Protein AF-A0A7C5TRN6-F1 (afdb_monomer)

Secondary structure (DSSP, 8-state):
--------S-----SS--------HHHHHHHHHHHHHHHHHHHHHHHHHHHHHHHHHHHHHHHHHHHHHHHHHHHHHHHTTS-----S--------S---HHHHHHHHHHHHHHHHHHSS--SSHHHHHHHHHHTHHHHHHHHHT--HHHHHHHHTTS--

Sequence (160 aa):
MRKTVAILALSALLAAGSIQAQTSDPELQEIQQLRQTIEQLQQRLDALEKQVTHNEKKQKRTEKVIMTNQRKTALDSINFSGDFRFEANGISTSVPDFYNGMTVQKGMVDTMFYMGATGTPPQSLDDVHQFIAQNYSQYQYFLSQLTFDKLKQGVGQIPP

Structure (mmCIF, N/CA/C/O backbone):
data_AF-A0A7C5TRN6-F1
#
_entry.id   AF-A0A7C5TRN6-F1
#
loop_
_atom_site.group_PDB
_atom_site.id
_atom_site.type_symbol
_atom_site.label_atom_id
_atom_site.label_alt_id
_atom_site.label_comp_id
_atom_site.label_asym_id
_atom_site.label_entity_id
_atom_site.label_seq_id
_atom_site.pdbx_PDB_ins_code
_atom_site.Cartn_x
_atom_site.Cartn_y
_atom_site.Cartn_z
_atom_site.occupancy
_atom_site.B_iso_or_equiv
_atom_site.auth_seq_id
_atom_site.auth_comp_id
_atom_site.auth_asym_id
_atom_site.auth_atom_id
_atom_site.pdbx_PDB_model_num
ATOM 1 N N . MET A 1 1 ? -26.945 -14.827 71.766 1.00 44.12 1 MET A N 1
ATOM 2 C CA . MET A 1 1 ? -26.869 -13.713 72.744 1.00 44.12 1 MET A CA 1
ATOM 3 C C . MET A 1 1 ? -27.226 -12.413 72.030 1.00 44.12 1 MET A C 1
ATOM 5 O O . MET A 1 1 ? -26.766 -12.263 70.908 1.00 44.12 1 MET A O 1
ATOM 9 N N . ARG A 1 2 ? -27.991 -11.518 72.696 1.00 39.50 2 ARG A N 1
ATOM 10 C CA . ARG A 1 2 ? -28.718 -10.313 72.193 1.00 39.50 2 ARG A CA 1
ATOM 11 C C . ARG A 1 2 ? -30.111 -10.669 71.619 1.00 39.50 2 ARG A C 1
ATOM 13 O O . ARG A 1 2 ? -30.203 -10.956 70.439 1.00 39.50 2 ARG A O 1
ATOM 20 N N . LYS A 1 3 ? -31.188 -10.924 72.388 1.00 41.56 3 LYS A N 1
ATOM 21 C CA . LYS A 1 3 ? -31.883 -10.150 73.455 1.00 41.56 3 LYS A CA 1
ATOM 22 C C . LYS A 1 3 ? -32.351 -8.768 72.951 1.00 41.56 3 LYS A C 1
ATOM 24 O O . LYS A 1 3 ? -31.513 -7.902 72.755 1.00 41.56 3 LYS A O 1
ATOM 29 N N . THR A 1 4 ? -33.607 -8.658 72.486 1.00 48.91 4 THR A N 1
ATOM 30 C CA . THR A 1 4 ? -34.792 -8.106 73.206 1.00 48.91 4 THR A CA 1
ATOM 31 C C . THR A 1 4 ? -34.713 -6.602 73.471 1.00 48.91 4 THR A C 1
ATOM 33 O O . THR A 1 4 ? -33.934 -6.249 74.340 1.00 48.91 4 THR A O 1
ATOM 36 N N . VAL A 1 5 ? -35.549 -5.778 72.816 1.00 46.88 5 VAL A N 1
ATOM 37 C CA . VAL A 1 5 ? -36.317 -4.629 73.372 1.00 46.88 5 VAL A CA 1
ATOM 38 C C . VAL A 1 5 ? -37.270 -4.114 72.275 1.00 46.88 5 VAL A C 1
ATOM 40 O O . VAL A 1 5 ? -36.796 -3.579 71.281 1.00 46.88 5 VAL A O 1
ATOM 43 N N . ALA A 1 6 ? -38.585 -4.276 72.463 1.00 42.62 6 ALA A N 1
ATOM 44 C CA . ALA A 1 6 ? -39.649 -3.333 72.069 1.00 42.62 6 ALA A CA 1
ATOM 45 C C . ALA A 1 6 ? -41.008 -3.942 72.471 1.00 42.62 6 ALA A C 1
ATOM 47 O O . ALA A 1 6 ? -41.675 -4.623 71.698 1.00 42.62 6 ALA A O 1
ATOM 48 N N . ILE A 1 7 ? -41.349 -3.756 73.744 1.00 39.91 7 ILE A N 1
ATOM 49 C CA . ILE A 1 7 ? -42.655 -4.021 74.354 1.00 39.91 7 ILE A CA 1
ATOM 50 C C . ILE A 1 7 ? -43.403 -2.671 74.423 1.00 39.91 7 ILE A C 1
ATOM 52 O O . ILE A 1 7 ? -42.747 -1.657 74.647 1.00 39.91 7 ILE A O 1
ATOM 56 N N . LEU A 1 8 ? -44.746 -2.716 74.336 1.00 32.84 8 LEU A N 1
ATOM 57 C CA . LEU A 1 8 ? -45.759 -1.649 74.535 1.00 32.84 8 LEU A CA 1
ATOM 58 C C . LEU A 1 8 ? -45.988 -0.724 73.321 1.00 32.84 8 LEU A C 1
ATOM 60 O O . LEU A 1 8 ? -45.063 -0.089 72.847 1.00 32.84 8 LEU A O 1
ATOM 64 N N . ALA A 1 9 ? -47.193 -0.552 72.775 1.00 36.03 9 ALA A N 1
ATOM 65 C CA . ALA A 1 9 ? -48.522 -0.694 73.358 1.00 36.03 9 ALA A CA 1
ATOM 66 C C . ALA A 1 9 ? -49.578 -0.897 72.257 1.00 36.03 9 ALA A C 1
ATOM 68 O O . ALA A 1 9 ? -49.652 -0.059 71.369 1.00 36.03 9 ALA A O 1
ATOM 69 N N . LEU A 1 10 ? -50.387 -1.965 72.341 1.00 36.84 10 LEU A N 1
ATOM 70 C CA . LEU A 1 10 ? -51.844 -1.946 72.078 1.00 36.84 10 LEU A CA 1
ATOM 71 C C . LEU A 1 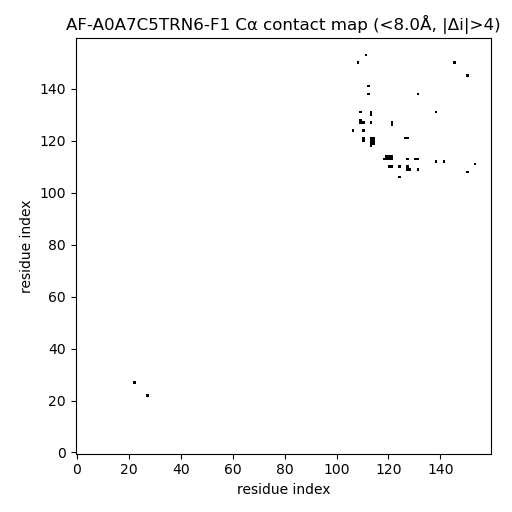10 ? -52.514 -3.316 72.332 1.00 36.84 10 LEU A C 1
ATOM 73 O O . LEU A 1 10 ? -53.416 -3.737 71.619 1.00 36.84 10 LEU A O 1
ATOM 77 N N . SER A 1 11 ? -52.087 -4.057 73.353 1.00 35.28 11 SER A N 1
ATOM 78 C CA . SER A 1 11 ? -52.725 -5.316 73.764 1.00 35.28 11 SER A CA 1
ATOM 79 C C . SER A 1 11 ? -53.788 -5.070 74.840 1.00 35.28 11 SER A C 1
ATOM 81 O O . SER A 1 11 ? -53.711 -5.598 75.945 1.00 35.28 11 SER A O 1
ATOM 83 N N . ALA A 1 12 ? -54.778 -4.238 74.516 1.00 38.88 12 ALA A N 1
ATOM 84 C CA . ALA A 1 12 ? -55.964 -4.020 75.339 1.00 38.88 12 ALA A CA 1
ATOM 85 C C . ALA A 1 12 ? -57.190 -3.784 74.446 1.00 38.88 12 ALA A C 1
ATOM 87 O O . ALA A 1 12 ? -57.591 -2.645 74.256 1.00 38.88 12 ALA A O 1
ATOM 88 N N . LEU A 1 13 ? -57.718 -4.863 73.855 1.00 34.66 13 LEU A N 1
ATOM 89 C CA . LEU A 1 13 ? -59.144 -5.137 73.586 1.00 34.66 13 LEU A CA 1
ATOM 90 C C . LEU A 1 13 ? -59.227 -6.349 72.638 1.00 34.66 13 LEU A C 1
ATOM 92 O O . LEU A 1 13 ? -59.466 -6.219 71.445 1.00 34.66 13 LEU A O 1
ATOM 96 N N . LEU A 1 14 ? -58.997 -7.556 73.154 1.00 38.25 14 LEU A N 1
ATOM 97 C CA . LEU A 1 14 ? -59.318 -8.786 72.417 1.00 38.25 14 LEU A CA 1
ATOM 98 C C . LEU A 1 14 ? -60.144 -9.720 73.307 1.00 38.25 14 LEU A C 1
ATOM 100 O O . LEU A 1 14 ? -59.784 -10.861 73.573 1.00 38.25 14 LEU A O 1
ATOM 104 N N . ALA A 1 15 ? -61.239 -9.178 73.836 1.00 41.00 15 ALA A N 1
ATOM 105 C CA . ALA A 1 15 ? -62.274 -9.927 74.536 1.00 41.00 15 ALA A CA 1
ATOM 106 C C . ALA A 1 15 ? -63.608 -9.173 74.436 1.00 41.00 15 ALA A C 1
ATOM 108 O O . ALA A 1 15 ? -64.060 -8.594 75.414 1.00 41.00 15 ALA A O 1
ATOM 109 N N . ALA A 1 16 ? -64.190 -9.119 73.236 1.00 36.03 16 ALA A N 1
ATOM 110 C CA . ALA A 1 16 ? -65.634 -9.031 72.992 1.00 36.03 16 ALA A CA 1
ATOM 111 C C . ALA A 1 16 ? -65.879 -8.773 71.503 1.00 36.03 16 ALA A C 1
ATOM 113 O O . ALA A 1 16 ? -65.312 -7.849 70.931 1.00 36.03 16 ALA A O 1
ATOM 114 N N . GLY A 1 17 ? -66.783 -9.547 70.911 1.00 30.58 17 GLY A N 1
ATOM 115 C CA . GLY A 1 17 ? -67.422 -9.172 69.656 1.00 30.58 17 GLY A CA 1
ATOM 116 C C . GLY A 1 17 ? -66.745 -9.749 68.424 1.00 30.58 17 GLY A C 1
ATOM 117 O O . GLY A 1 17 ? -65.866 -9.147 67.825 1.00 30.58 17 GLY A O 1
ATOM 118 N N . SER A 1 18 ? -67.234 -10.916 68.024 1.00 44.47 18 SER A N 1
ATOM 119 C CA . SER A 1 18 ? -67.485 -11.259 66.626 1.00 44.47 18 SER A CA 1
ATOM 120 C C . SER A 1 18 ? -67.597 -10.029 65.714 1.00 44.47 18 SER A C 1
ATOM 122 O O . SER A 1 18 ? -68.635 -9.368 65.704 1.00 44.47 18 SER A O 1
ATOM 124 N N . ILE A 1 19 ? -66.560 -9.753 64.924 1.00 39.50 19 ILE A N 1
ATOM 125 C CA . ILE A 1 19 ? -66.691 -8.927 63.727 1.00 39.50 19 ILE A CA 1
ATOM 126 C C . ILE A 1 19 ? -66.642 -9.894 62.557 1.00 39.50 19 ILE A C 1
ATOM 128 O O . ILE A 1 19 ? -65.625 -10.521 62.263 1.00 39.50 19 ILE A O 1
ATOM 132 N N . GLN A 1 20 ? -67.820 -10.077 61.975 1.00 39.16 20 GLN A N 1
ATOM 133 C CA . GLN A 1 20 ? -68.038 -10.757 60.715 1.00 39.16 20 GLN A CA 1
ATOM 134 C C . GLN A 1 20 ? -67.001 -10.287 59.692 1.00 39.16 20 GLN A C 1
ATOM 136 O O . GLN A 1 20 ? -66.844 -9.090 59.461 1.00 39.16 20 GLN A O 1
ATOM 141 N N . ALA A 1 21 ? -66.321 -11.249 59.071 1.00 41.44 21 ALA A N 1
ATOM 142 C CA . ALA A 1 21 ? -65.563 -11.054 57.850 1.00 41.44 21 ALA A CA 1
ATOM 143 C C . ALA A 1 21 ? -66.526 -10.599 56.740 1.00 41.44 21 ALA A C 1
ATOM 145 O O . ALA A 1 21 ? -67.076 -11.408 55.998 1.00 41.44 21 ALA A O 1
ATOM 146 N N . GLN A 1 22 ? -66.779 -9.296 56.664 1.00 40.28 22 GLN A N 1
ATOM 147 C CA . GLN A 1 22 ? -67.272 -8.650 55.458 1.00 40.28 22 GLN A CA 1
ATOM 148 C C . GLN A 1 22 ? -66.063 -8.471 54.548 1.00 40.28 22 GLN A C 1
ATOM 150 O O . GLN A 1 22 ? -65.347 -7.480 54.626 1.00 40.28 22 GLN A O 1
ATOM 155 N N . THR A 1 23 ? -65.801 -9.483 53.725 1.00 45.59 23 THR A N 1
ATOM 156 C CA . THR A 1 23 ? -64.862 -9.373 52.611 1.00 45.59 23 THR A CA 1
AT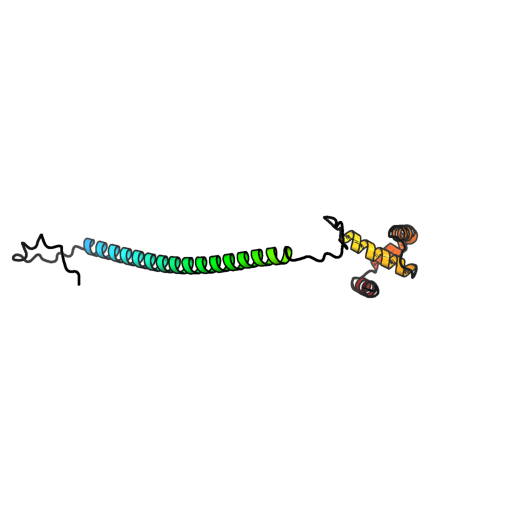OM 157 C C . THR A 1 23 ? -65.477 -8.437 51.583 1.00 45.59 23 THR A C 1
ATOM 159 O O . THR A 1 23 ? -66.338 -8.830 50.796 1.00 45.59 23 THR A O 1
ATOM 162 N N . SER A 1 24 ? -65.075 -7.177 51.630 1.00 47.69 24 SER A N 1
ATOM 163 C CA . SER A 1 24 ? -65.248 -6.242 50.537 1.00 47.69 24 SER A CA 1
ATOM 164 C C . SER A 1 24 ? -64.224 -6.614 49.448 1.00 47.69 24 SER A C 1
ATOM 166 O O . SER A 1 24 ? -63.017 -6.661 49.685 1.00 47.69 24 SER A O 1
ATOM 168 N N . ASP A 1 25 ? -64.706 -6.867 48.229 1.00 59.41 25 ASP A N 1
ATOM 169 C CA . ASP A 1 25 ? -63.898 -7.127 47.024 1.00 59.41 25 ASP A CA 1
ATOM 170 C C . ASP A 1 25 ? -62.735 -6.135 46.718 1.00 59.41 25 ASP A C 1
ATOM 172 O O . ASP A 1 25 ? -61.780 -6.565 46.062 1.00 59.41 25 ASP A O 1
ATOM 176 N N . PRO A 1 26 ? -62.717 -4.851 47.161 1.00 64.00 26 PRO A N 1
ATOM 177 C CA . PRO A 1 26 ? -61.610 -3.940 46.869 1.00 64.00 26 PRO A CA 1
ATOM 178 C C . PRO A 1 26 ? -60.327 -4.220 47.672 1.00 64.00 26 PRO A C 1
ATOM 180 O O . PRO A 1 26 ? -59.238 -4.072 47.122 1.00 64.00 26 PRO A O 1
ATOM 183 N N . GLU A 1 27 ? -60.408 -4.665 48.934 1.00 68.12 27 GLU A N 1
ATOM 184 C CA . GLU A 1 27 ? -59.200 -4.924 49.747 1.00 68.12 27 GLU A CA 1
ATOM 185 C C . GLU A 1 27 ? -58.416 -6.135 49.222 1.00 68.12 27 GLU A C 1
ATOM 187 O O . GLU A 1 27 ? -57.185 -6.181 49.258 1.00 68.12 27 GLU A O 1
ATOM 192 N N . LEU A 1 28 ? -59.127 -7.114 48.657 1.00 74.69 28 LEU A N 1
ATOM 193 C CA . LEU A 1 28 ? -58.518 -8.295 48.053 1.00 74.69 28 LEU A CA 1
ATOM 194 C C . LEU A 1 28 ? -57.739 -7.943 46.774 1.00 74.69 28 LEU A C 1
ATOM 196 O O . LEU A 1 28 ? -56.683 -8.527 46.520 1.00 74.69 28 LEU A O 1
ATOM 200 N N . GLN A 1 29 ? -58.223 -6.969 45.994 1.00 78.50 29 GLN A N 1
ATOM 201 C CA . GLN A 1 29 ? -57.519 -6.448 44.817 1.00 78.50 29 GLN A CA 1
ATOM 202 C C . GLN A 1 29 ? -56.256 -5.674 45.207 1.00 78.50 29 GLN A C 1
ATOM 204 O O . GLN A 1 29 ? -55.208 -5.862 44.588 1.00 78.50 29 GLN A O 1
ATOM 209 N N . GLU A 1 30 ? -56.320 -4.861 46.262 1.00 78.19 30 GLU A N 1
ATOM 210 C CA . GLU A 1 30 ? -55.162 -4.120 46.770 1.00 78.19 30 GLU A CA 1
ATOM 211 C C . GLU A 1 30 ? -54.066 -5.071 47.282 1.00 78.19 30 GLU A C 1
ATOM 213 O O . GLU A 1 30 ? -52.891 -4.937 46.928 1.00 78.19 30 GLU A O 1
ATOM 218 N N . ILE A 1 31 ? -54.447 -6.127 48.009 1.00 85.56 31 ILE A N 1
ATOM 219 C CA . ILE A 1 31 ? -53.518 -7.178 48.454 1.00 85.56 31 ILE A CA 1
ATOM 220 C C . ILE A 1 31 ? -52.863 -7.897 47.261 1.00 85.56 31 ILE A C 1
ATOM 222 O O . ILE A 1 31 ? -51.679 -8.244 47.324 1.00 85.56 31 ILE A O 1
ATOM 226 N N . GLN A 1 32 ? -53.588 -8.121 46.161 1.00 84.00 32 GLN A N 1
ATOM 227 C CA . GLN A 1 32 ? -53.023 -8.732 44.951 1.00 84.00 32 GLN A CA 1
ATOM 228 C C . GLN A 1 32 ? -52.021 -7.808 44.243 1.00 84.00 32 GLN A C 1
ATOM 230 O O . GLN A 1 32 ? -50.943 -8.268 43.859 1.00 84.00 32 GLN A O 1
ATOM 235 N N . GLN A 1 33 ? -52.321 -6.512 44.125 1.00 87.81 33 GLN A N 1
ATOM 236 C CA . GLN A 1 33 ? -51.404 -5.522 43.543 1.00 87.81 33 GLN A CA 1
ATOM 237 C C . GLN A 1 33 ? -50.121 -5.368 44.370 1.00 87.81 33 GLN A C 1
ATOM 239 O O . GLN A 1 33 ? -49.015 -5.313 43.820 1.00 87.81 33 GLN A O 1
ATOM 244 N N . LEU A 1 34 ? -50.241 -5.371 45.701 1.00 90.12 34 LEU A N 1
ATOM 245 C CA . LEU A 1 34 ? -49.091 -5.334 46.604 1.00 90.12 34 LEU A CA 1
ATOM 246 C C . LEU A 1 34 ? -48.210 -6.578 46.448 1.00 90.12 34 LEU A C 1
ATOM 248 O O . LEU A 1 34 ? -46.989 -6.454 46.371 1.00 90.12 34 LEU A O 1
ATOM 252 N N . ARG A 1 35 ? -48.807 -7.771 46.324 1.00 88.44 35 ARG A N 1
ATOM 253 C CA . ARG A 1 35 ? -48.059 -9.015 46.064 1.00 88.44 35 ARG A CA 1
ATOM 254 C C . ARG A 1 35 ? -47.282 -8.957 44.750 1.00 88.44 35 ARG A C 1
ATOM 256 O O . ARG A 1 35 ? -46.096 -9.274 44.750 1.00 88.44 35 ARG A O 1
ATOM 263 N N . GLN A 1 36 ? -47.910 -8.493 43.669 1.00 91.62 36 GLN A N 1
ATOM 264 C CA . GLN A 1 36 ? -47.234 -8.316 42.379 1.00 91.62 36 GLN A CA 1
ATOM 265 C C . GLN A 1 36 ? -46.075 -7.316 42.473 1.00 91.62 36 GLN A C 1
ATOM 267 O O . GLN A 1 36 ? -45.003 -7.549 41.918 1.00 91.62 36 GLN A O 1
ATOM 272 N N . THR A 1 37 ? -46.260 -6.222 43.214 1.00 91.62 37 THR A N 1
ATOM 273 C CA . THR A 1 37 ? -45.211 -5.213 43.414 1.00 91.62 37 THR A CA 1
ATOM 274 C C . THR A 1 37 ? -44.035 -5.777 44.213 1.00 91.62 37 THR A C 1
ATOM 276 O 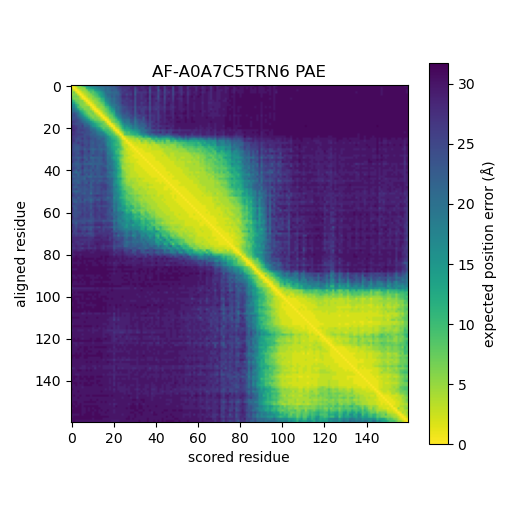O . THR A 1 37 ? -42.881 -5.550 43.854 1.00 91.62 37 THR A O 1
ATOM 279 N N . ILE A 1 38 ? -44.305 -6.552 45.269 1.00 94.19 38 ILE A N 1
ATOM 280 C CA . ILE A 1 38 ? -43.269 -7.230 46.062 1.00 94.19 38 ILE A CA 1
ATOM 281 C C . ILE A 1 38 ? -42.478 -8.208 45.190 1.00 94.19 38 ILE A C 1
ATOM 283 O O . ILE A 1 38 ? -41.251 -8.214 45.248 1.00 94.19 38 ILE A O 1
ATOM 287 N N . GLU A 1 39 ? -43.155 -8.984 44.347 1.00 94.50 39 GLU A N 1
ATOM 288 C CA . GLU A 1 39 ? -42.506 -9.933 43.441 1.00 94.50 39 GLU A CA 1
ATOM 289 C C . GLU A 1 39 ? -41.628 -9.217 42.399 1.00 94.50 39 GLU A C 1
ATOM 291 O O . GLU A 1 39 ? -40.480 -9.602 42.172 1.00 94.50 3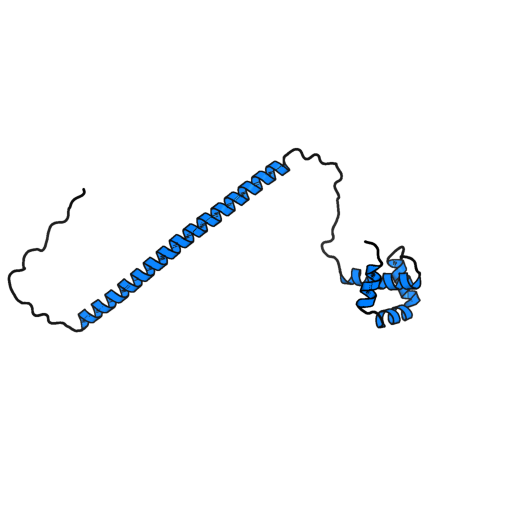9 GLU A O 1
ATOM 296 N N . GLN A 1 40 ? -42.100 -8.099 41.836 1.00 92.94 40 GLN A N 1
ATOM 297 C CA . GLN A 1 40 ? -41.291 -7.257 40.948 1.00 92.94 40 GLN A CA 1
ATOM 298 C C . GLN A 1 40 ? -40.065 -6.662 41.653 1.00 92.94 40 GLN A C 1
ATOM 300 O O . GLN A 1 40 ? -38.986 -6.584 41.061 1.00 92.94 40 GLN A O 1
ATOM 305 N N . LEU A 1 41 ? -40.203 -6.233 42.910 1.00 92.88 41 LEU A N 1
ATOM 306 C CA . LEU A 1 41 ? -39.084 -5.713 43.698 1.00 92.88 41 LEU A CA 1
ATOM 307 C C . LEU A 1 41 ? -38.062 -6.809 44.016 1.00 92.88 41 LEU A C 1
ATOM 309 O O . LEU A 1 41 ? -36.865 -6.562 43.883 1.00 92.88 41 LEU A O 1
ATOM 313 N N . GLN A 1 42 ? -38.512 -8.020 44.352 1.00 90.81 42 GLN A N 1
ATOM 314 C CA . GLN A 1 42 ? -37.637 -9.180 44.552 1.00 90.81 42 GLN A CA 1
ATOM 315 C C . GLN A 1 42 ? -36.853 -9.513 43.277 1.00 90.81 42 GLN A C 1
ATOM 317 O O . GLN A 1 42 ? -35.630 -9.616 43.319 1.00 90.81 42 GLN A O 1
ATOM 322 N N . GLN A 1 43 ? -37.520 -9.557 42.119 1.00 93.50 43 GLN A N 1
ATOM 323 C CA . GLN A 1 43 ? -36.849 -9.786 40.834 1.00 93.50 43 GLN A CA 1
ATOM 324 C C . GLN A 1 43 ? -35.812 -8.702 40.506 1.00 93.50 43 GLN A C 1
ATOM 326 O O . GLN A 1 43 ? -34.736 -9.003 39.983 1.00 93.50 43 GLN A O 1
ATOM 331 N N . ARG A 1 44 ? -36.107 -7.431 40.815 1.00 94.00 44 ARG A N 1
ATOM 332 C CA . ARG A 1 44 ? -35.152 -6.327 40.628 1.00 94.00 44 ARG A CA 1
ATOM 333 C C . ARG A 1 44 ? -33.951 -6.446 41.561 1.00 94.00 44 ARG A C 1
ATOM 335 O O . ARG A 1 44 ? -32.840 -6.186 41.109 1.00 94.00 44 ARG A O 1
ATOM 342 N N . LEU A 1 45 ? -34.150 -6.852 42.816 1.00 92.62 45 LEU A N 1
ATOM 343 C CA . LEU A 1 45 ? -33.054 -7.082 43.760 1.00 92.62 45 LEU A CA 1
ATOM 344 C C . LEU A 1 45 ? -32.134 -8.211 43.286 1.00 92.62 45 LEU A C 1
ATOM 346 O O . LEU A 1 45 ? -30.927 -7.995 43.198 1.00 92.62 45 LEU A O 1
ATOM 350 N N . ASP A 1 46 ? -32.692 -9.345 42.858 1.00 94.88 46 ASP A N 1
ATOM 351 C CA . ASP A 1 46 ? -31.911 -10.465 42.315 1.00 94.88 46 ASP A CA 1
ATOM 352 C C . ASP A 1 46 ? -31.127 -10.067 41.053 1.00 94.88 46 ASP A C 1
ATOM 354 O O . ASP A 1 46 ? -29.982 -10.481 40.838 1.00 94.88 46 ASP A O 1
ATOM 358 N N . ALA A 1 47 ? -31.735 -9.251 40.186 1.00 94.19 47 ALA A N 1
ATOM 359 C CA . ALA A 1 47 ? -31.070 -8.726 39.000 1.00 94.19 47 ALA A CA 1
ATOM 360 C C . ALA A 1 47 ? -29.926 -7.768 39.366 1.00 94.19 47 ALA A C 1
ATOM 362 O O . ALA A 1 47 ? -28.850 -7.856 38.768 1.00 94.19 47 ALA A O 1
ATOM 363 N N . LEU A 1 48 ? -30.128 -6.887 40.353 1.00 93.38 48 LEU A N 1
ATOM 364 C CA . LEU A 1 48 ? -29.080 -5.999 40.857 1.00 93.38 48 LEU A CA 1
ATOM 365 C C . LEU A 1 48 ? -27.928 -6.792 41.478 1.00 93.38 48 LEU A C 1
ATOM 367 O O . LEU A 1 48 ? -26.774 -6.512 41.168 1.00 93.38 48 LEU A O 1
ATOM 371 N N . GLU A 1 49 ? -28.209 -7.809 42.290 1.00 93.06 49 GLU A N 1
ATOM 372 C CA . GLU A 1 49 ? -27.173 -8.628 42.927 1.00 93.06 49 GLU A CA 1
ATOM 373 C C . GLU A 1 49 ? -26.316 -9.367 41.881 1.00 93.06 49 GLU A C 1
ATOM 375 O O . GLU A 1 49 ? -25.079 -9.367 41.936 1.00 93.06 49 GLU A O 1
ATOM 380 N N . LYS A 1 50 ? -26.948 -9.900 40.826 1.00 93.88 50 LYS A N 1
ATOM 381 C CA . LYS A 1 50 ? -26.234 -10.476 39.672 1.00 93.88 50 LYS A CA 1
ATOM 382 C C . LYS A 1 50 ? -25.383 -9.442 38.931 1.00 93.88 50 LYS A C 1
ATOM 384 O O . LYS A 1 50 ? -24.272 -9.757 38.504 1.00 93.88 50 LYS A O 1
ATOM 389 N N . GLN A 1 51 ? -25.867 -8.211 38.773 1.00 91.19 51 GLN A N 1
ATOM 390 C CA . GLN A 1 51 ? -25.089 -7.146 38.133 1.00 91.19 51 GLN A CA 1
ATOM 391 C C . GLN A 1 51 ? -23.893 -6.712 38.982 1.00 91.19 51 GLN A C 1
ATOM 393 O O . GLN A 1 51 ? -22.799 -6.552 38.440 1.00 91.19 51 GLN A O 1
ATOM 398 N N . VAL A 1 52 ? -24.068 -6.570 40.297 1.00 93.94 52 VAL A N 1
ATOM 399 C CA . VAL A 1 52 ? -22.990 -6.216 41.230 1.00 93.94 52 VAL A CA 1
ATOM 400 C C . VAL A 1 52 ? -21.891 -7.274 41.184 1.00 93.94 52 VAL A C 1
ATOM 402 O O . VAL A 1 52 ? -20.740 -6.949 40.898 1.00 93.94 52 VAL A O 1
ATOM 405 N N . THR A 1 53 ? -22.245 -8.552 41.327 1.00 92.69 53 THR A N 1
ATOM 406 C CA . THR A 1 53 ? -21.265 -9.652 41.285 1.00 92.69 53 THR A CA 1
ATOM 407 C C . THR A 1 53 ? -20.539 -9.757 39.939 1.00 92.69 53 THR A C 1
ATOM 409 O O . THR A 1 53 ? -19.343 -10.064 39.886 1.00 92.69 53 THR A O 1
ATOM 412 N N . HIS A 1 54 ? -21.223 -9.489 38.823 1.00 93.00 54 HIS A N 1
ATOM 413 C CA . HIS A 1 54 ? -20.597 -9.439 37.499 1.00 93.00 54 HIS A CA 1
ATOM 414 C C . HIS A 1 54 ? -19.628 -8.263 37.355 1.00 93.00 54 HIS A C 1
ATOM 416 O O . HIS A 1 54 ? -18.525 -8.425 36.823 1.00 93.00 54 HIS A O 1
ATOM 422 N N . ASN A 1 55 ? -20.012 -7.090 37.854 1.00 92.69 55 ASN A N 1
ATOM 423 C CA . ASN A 1 55 ? -19.185 -5.891 37.805 1.00 92.69 55 ASN A CA 1
ATOM 424 C C . ASN A 1 55 ? -17.936 -6.026 38.681 1.00 92.69 55 ASN A C 1
ATOM 426 O O . ASN A 1 55 ? -16.848 -5.697 38.215 1.00 92.69 55 ASN A O 1
ATOM 430 N N . GLU A 1 56 ? -18.044 -6.611 39.873 1.00 94.62 56 GLU A N 1
ATOM 431 C CA . GLU A 1 56 ? -16.885 -6.925 40.718 1.00 94.62 56 GLU A CA 1
ATOM 432 C C . GLU A 1 56 ? -15.897 -7.867 40.014 1.00 94.62 56 GLU A C 1
ATOM 434 O O . GLU A 1 56 ? -14.683 -7.648 40.030 1.00 94.62 56 GLU A O 1
ATOM 439 N N . LYS A 1 57 ? -16.397 -8.911 39.336 1.00 94.06 57 LYS A N 1
ATOM 440 C CA . LYS A 1 57 ? -15.547 -9.824 38.551 1.00 94.06 57 LYS A CA 1
ATOM 441 C C . LYS A 1 57 ? -14.848 -9.100 37.403 1.00 94.06 57 LYS A C 1
ATOM 443 O O . LYS A 1 57 ? -13.672 -9.367 37.146 1.00 94.06 57 LYS A O 1
ATOM 448 N N . LYS A 1 58 ? -15.548 -8.197 36.710 1.00 93.75 58 LYS A N 1
ATOM 449 C CA . LYS A 1 58 ? -14.961 -7.365 35.650 1.00 93.75 58 LYS A CA 1
ATOM 450 C C . LYS A 1 58 ? -13.880 -6.445 36.202 1.00 93.75 58 LYS A C 1
ATOM 452 O O . LYS A 1 58 ? -12.785 -6.450 35.655 1.00 93.75 58 LYS A O 1
ATOM 457 N N . GLN A 1 59 ? -14.148 -5.736 37.297 1.00 93.81 59 GLN A N 1
ATOM 458 C CA . GLN A 1 59 ? -13.174 -4.855 37.945 1.00 93.81 59 GLN A CA 1
ATOM 459 C C . GLN A 1 59 ? -11.895 -5.614 38.318 1.00 93.81 59 GLN A C 1
ATOM 461 O O . GLN A 1 59 ? -10.816 -5.212 37.893 1.00 93.81 59 GLN A O 1
ATOM 466 N N . LYS A 1 60 ? -12.013 -6.779 38.972 1.00 94.06 60 LYS A N 1
ATOM 467 C CA . LYS A 1 60 ? -10.857 -7.629 39.318 1.00 94.06 60 LYS A CA 1
ATOM 468 C C . LYS A 1 60 ? -10.052 -8.077 38.096 1.00 94.06 60 LYS A C 1
ATOM 470 O O . LYS A 1 60 ? -8.824 -8.142 38.141 1.00 94.06 60 LYS A O 1
ATOM 475 N N . ARG A 1 61 ? -10.726 -8.416 36.989 1.00 91.50 61 ARG A N 1
ATOM 476 C CA . ARG A 1 61 ? -10.052 -8.785 35.731 1.00 91.50 61 ARG A CA 1
ATOM 477 C C . ARG A 1 61 ? -9.305 -7.597 35.134 1.00 91.50 61 ARG A C 1
ATOM 479 O O . ARG A 1 61 ? -8.143 -7.753 34.771 1.00 91.50 61 ARG A O 1
ATOM 486 N N . THR A 1 62 ? -9.951 -6.438 35.056 1.00 91.69 62 THR A N 1
ATOM 487 C CA . THR A 1 62 ? -9.349 -5.207 34.533 1.00 91.69 62 THR A CA 1
ATOM 488 C C . THR A 1 62 ? -8.134 -4.802 35.361 1.00 91.69 62 THR A C 1
ATOM 490 O O . THR A 1 62 ? -7.071 -4.563 34.797 1.00 91.69 62 THR A O 1
ATOM 493 N N . GLU A 1 63 ? -8.247 -4.811 36.688 1.00 92.81 63 GLU A N 1
ATOM 494 C CA . GLU A 1 63 ? -7.147 -4.497 37.601 1.00 92.81 63 GLU A CA 1
ATOM 495 C C . GLU A 1 63 ? -5.953 -5.440 37.396 1.00 92.81 63 GLU A C 1
ATOM 497 O O . GLU A 1 63 ? -4.820 -4.987 37.233 1.00 92.81 63 GLU A O 1
ATOM 502 N N . LYS A 1 64 ? -6.198 -6.753 37.283 1.00 93.50 64 LYS A N 1
ATOM 503 C CA . LYS A 1 64 ? -5.141 -7.733 36.991 1.00 93.50 64 LYS A CA 1
ATOM 504 C C . LYS A 1 64 ? -4.437 -7.455 35.657 1.00 93.50 64 LYS A C 1
ATOM 506 O O . LYS A 1 64 ? -3.214 -7.590 35.575 1.00 93.50 64 LYS A O 1
ATOM 511 N N . VAL A 1 65 ? -5.185 -7.082 34.616 1.00 90.88 65 VAL A N 1
ATOM 512 C CA . VAL A 1 65 ? -4.621 -6.740 33.299 1.00 90.88 65 VAL A CA 1
ATOM 513 C C . VAL A 1 65 ? -3.780 -5.464 33.384 1.00 90.88 65 VAL A C 1
ATOM 515 O O . VAL A 1 65 ? -2.649 -5.462 32.902 1.00 90.88 65 VAL A O 1
ATOM 518 N N . ILE A 1 66 ? -4.278 -4.418 34.051 1.00 90.56 66 ILE A N 1
ATOM 519 C CA . ILE A 1 66 ? -3.544 -3.160 34.256 1.00 90.56 66 ILE A CA 1
ATOM 520 C C . ILE A 1 66 ? -2.231 -3.422 35.002 1.00 90.56 66 ILE A C 1
ATOM 522 O O . ILE A 1 66 ? -1.175 -3.024 34.519 1.00 90.56 66 ILE A O 1
ATOM 526 N N . MET A 1 67 ? -2.271 -4.162 36.113 1.00 91.31 67 MET A N 1
ATOM 527 C CA . MET A 1 67 ? -1.076 -4.500 36.897 1.00 91.31 67 MET A CA 1
ATOM 528 C C . MET A 1 67 ? -0.054 -5.313 36.093 1.00 91.31 67 MET A C 1
ATOM 530 O O . MET A 1 67 ? 1.153 -5.108 36.223 1.00 91.31 67 MET A O 1
ATOM 534 N N . THR A 1 68 ? -0.521 -6.228 35.239 1.00 89.81 68 THR A N 1
ATOM 535 C CA . THR A 1 68 ? 0.359 -7.020 34.365 1.00 89.81 68 THR A CA 1
ATOM 536 C C . THR A 1 68 ? 1.039 -6.134 33.322 1.00 89.81 68 THR A C 1
ATOM 538 O O . THR A 1 68 ? 2.249 -6.241 33.129 1.00 89.81 68 THR A O 1
ATOM 541 N N . ASN A 1 69 ? 0.287 -5.225 32.695 1.00 89.19 69 ASN A N 1
ATOM 542 C CA . ASN A 1 69 ? 0.823 -4.289 31.709 1.00 89.19 69 ASN A CA 1
ATOM 543 C C . ASN A 1 69 ? 1.806 -3.300 32.339 1.00 89.19 69 ASN A C 1
ATOM 545 O O . ASN A 1 69 ? 2.893 -3.124 31.808 1.00 89.19 69 ASN A O 1
ATOM 549 N N . GLN A 1 70 ? 1.481 -2.719 33.497 1.00 86.19 70 GLN A N 1
ATOM 550 C CA . GLN A 1 70 ? 2.379 -1.802 34.206 1.00 86.19 70 GLN A CA 1
ATOM 551 C C . GLN A 1 70 ? 3.690 -2.481 34.608 1.00 86.19 70 GLN A C 1
ATOM 553 O O . GLN A 1 70 ? 4.762 -1.916 34.400 1.00 86.19 70 GLN A O 1
ATOM 558 N N . ARG A 1 71 ? 3.627 -3.720 35.121 1.00 85.88 71 ARG A N 1
ATOM 559 C CA . ARG A 1 71 ? 4.833 -4.507 35.410 1.00 85.88 71 ARG A CA 1
ATOM 560 C C . ARG A 1 71 ? 5.655 -4.746 34.147 1.00 85.88 71 ARG A C 1
ATOM 562 O O . ARG A 1 71 ? 6.869 -4.594 34.196 1.00 85.88 71 ARG A O 1
ATOM 569 N N . LYS A 1 72 ?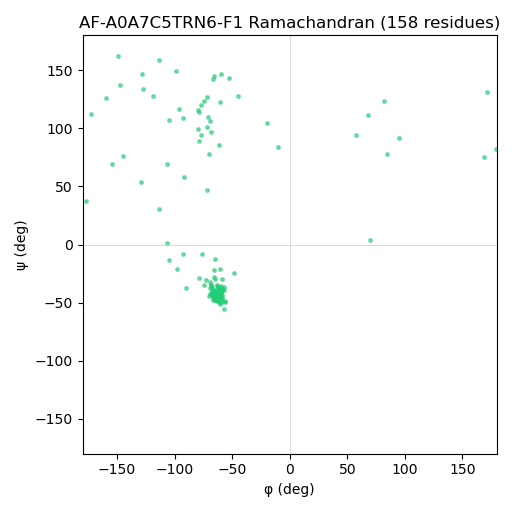 5.010 -5.114 33.035 1.00 85.25 72 LYS A N 1
ATOM 570 C CA . LYS A 1 72 ? 5.691 -5.324 31.754 1.00 85.25 72 LYS A CA 1
ATOM 571 C C . LYS A 1 72 ? 6.377 -4.042 31.279 1.00 85.25 72 LYS A C 1
ATOM 573 O O . LYS A 1 72 ? 7.562 -4.083 30.999 1.00 85.25 72 LYS A O 1
ATOM 578 N N . THR A 1 73 ? 5.679 -2.909 31.277 1.00 84.94 73 THR A N 1
ATOM 579 C CA . THR A 1 73 ? 6.252 -1.611 30.895 1.00 84.94 73 THR A CA 1
ATOM 580 C C . THR A 1 73 ? 7.434 -1.221 31.785 1.00 84.94 73 THR A C 1
ATOM 582 O O . THR A 1 73 ? 8.446 -0.752 31.274 1.00 84.94 73 THR A O 1
ATOM 585 N N . ALA A 1 74 ? 7.346 -1.449 33.099 1.00 82.06 74 ALA A N 1
ATOM 586 C CA . ALA A 1 74 ? 8.455 -1.192 34.015 1.00 82.06 74 ALA A CA 1
ATOM 587 C C . ALA A 1 74 ? 9.664 -2.100 33.724 1.00 82.06 74 ALA A C 1
ATOM 589 O O . ALA A 1 74 ? 10.78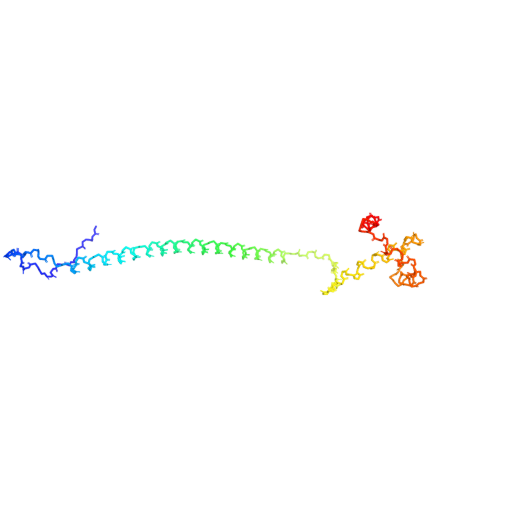9 -1.613 33.647 1.00 82.06 74 ALA A O 1
ATOM 590 N N . LEU A 1 75 ? 9.441 -3.398 33.500 1.00 82.31 75 LEU A N 1
ATOM 591 C CA . LEU A 1 75 ? 10.501 -4.336 33.114 1.00 82.31 75 LEU A CA 1
ATOM 592 C C . LEU A 1 75 ? 11.133 -3.966 31.770 1.00 82.31 75 LEU A C 1
ATOM 594 O O . LEU A 1 75 ? 12.356 -3.949 31.665 1.00 82.31 75 LEU A O 1
ATOM 598 N N . ASP A 1 76 ? 10.316 -3.623 30.774 1.00 76.50 76 ASP A N 1
ATOM 599 C CA . ASP A 1 76 ? 10.784 -3.171 29.468 1.00 76.50 76 ASP A CA 1
ATOM 600 C C . ASP A 1 76 ? 11.656 -1.918 29.646 1.00 76.50 76 ASP A C 1
ATOM 602 O O . ASP A 1 76 ? 12.782 -1.900 29.165 1.00 76.50 76 ASP A O 1
ATOM 606 N N . SER A 1 77 ? 11.225 -0.921 30.429 1.00 75.56 77 SER A N 1
ATOM 607 C CA . SER A 1 77 ? 12.024 0.291 30.682 1.00 75.56 77 SER A CA 1
ATOM 608 C C . SER A 1 77 ? 13.382 0.015 31.341 1.00 75.56 77 SER A C 1
ATOM 610 O O . SER A 1 77 ? 14.366 0.665 31.001 1.00 75.56 77 SER A O 1
ATOM 612 N N . ILE A 1 78 ? 13.462 -0.982 32.231 1.00 71.06 78 ILE A N 1
ATOM 613 C CA . ILE A 1 78 ? 14.725 -1.405 32.850 1.00 71.06 78 ILE A CA 1
ATOM 614 C C . ILE A 1 78 ? 15.612 -2.097 31.811 1.00 71.06 78 ILE A C 1
ATOM 616 O O . ILE A 1 78 ? 16.792 -1.765 31.715 1.00 71.06 78 ILE A O 1
ATOM 620 N N . ASN A 1 79 ? 15.046 -2.984 30.986 1.00 65.25 79 ASN A N 1
ATOM 621 C CA . ASN A 1 79 ? 15.765 -3.655 29.899 1.00 65.25 79 ASN A CA 1
ATOM 622 C C . ASN A 1 79 ? 16.276 -2.666 28.836 1.00 65.25 79 ASN A C 1
ATOM 624 O O . ASN A 1 79 ? 17.379 -2.850 28.336 1.00 65.25 79 ASN A O 1
ATOM 628 N N . PHE A 1 80 ? 15.527 -1.597 28.537 1.00 61.56 80 PHE A N 1
ATOM 629 C CA . PHE A 1 80 ? 15.970 -0.492 27.675 1.00 61.56 80 PHE A CA 1
ATOM 630 C C . PHE A 1 80 ? 16.948 0.480 28.371 1.00 61.56 80 PHE A C 1
ATOM 632 O O . PHE A 1 80 ? 17.487 1.380 27.742 1.00 61.56 80 PHE A O 1
ATOM 639 N N . SER A 1 81 ? 17.187 0.359 29.674 1.00 59.88 81 SER A N 1
ATOM 640 C CA . SER A 1 81 ? 18.204 1.163 30.375 1.00 59.88 81 SER A CA 1
ATOM 641 C C . SER A 1 81 ? 19.473 0.372 30.703 1.00 59.88 81 SER A C 1
ATOM 643 O O . SER A 1 81 ? 20.489 0.960 31.070 1.00 59.88 81 SER A O 1
ATOM 645 N N . GLY A 1 82 ? 19.414 -0.958 30.585 1.00 56.81 82 GLY A N 1
ATOM 646 C CA . GLY A 1 82 ? 20.552 -1.846 30.763 1.00 56.81 82 GLY A CA 1
ATOM 647 C C . GLY A 1 82 ? 21.507 -1.708 29.586 1.00 56.81 82 GLY A C 1
ATOM 648 O O . GLY A 1 82 ? 21.071 -1.807 28.447 1.00 56.81 82 GLY A O 1
ATOM 649 N N . ASP A 1 83 ? 22.778 -1.449 29.902 1.00 61.50 83 ASP A N 1
ATOM 650 C CA . ASP A 1 83 ? 23.946 -1.319 29.018 1.00 61.50 83 ASP A CA 1
ATOM 651 C C . ASP A 1 83 ? 23.702 -1.741 27.560 1.00 61.50 83 ASP A C 1
ATOM 653 O O . ASP A 1 83 ? 23.975 -2.869 27.134 1.00 61.50 83 ASP A O 1
ATOM 657 N N . PHE A 1 84 ? 23.157 -0.809 26.781 1.00 52.59 84 PHE A N 1
ATOM 658 C CA . PHE A 1 84 ? 23.095 -0.955 25.347 1.00 52.59 84 PHE A CA 1
ATOM 659 C C . PHE A 1 84 ? 24.502 -0.781 24.796 1.00 52.59 84 PHE A C 1
ATOM 661 O O . PHE A 1 84 ? 24.991 0.332 24.595 1.00 52.59 84 PHE A O 1
ATOM 668 N N . ARG A 1 85 ? 25.141 -1.907 24.490 1.00 58.88 85 ARG A N 1
ATOM 669 C CA . ARG A 1 85 ? 26.309 -1.948 23.612 1.00 58.88 85 ARG A CA 1
ATOM 670 C C . ARG A 1 85 ? 25.828 -1.635 22.196 1.00 58.88 85 ARG A C 1
ATOM 672 O O . ARG A 1 85 ? 25.601 -2.532 21.391 1.00 58.88 85 ARG A O 1
ATOM 679 N N . PHE A 1 86 ? 25.593 -0.356 21.922 1.00 57.97 86 PHE A N 1
ATOM 680 C CA . PHE A 1 86 ? 25.323 0.123 20.578 1.00 57.97 86 PHE A CA 1
ATOM 681 C C . PHE A 1 86 ? 26.616 -0.011 19.767 1.00 57.97 86 PHE A C 1
ATOM 683 O O . PHE A 1 86 ? 27.548 0.775 19.937 1.00 57.97 86 PHE A O 1
ATOM 690 N N . GLU A 1 87 ? 26.692 -0.991 18.865 1.00 57.34 87 GLU A N 1
ATOM 691 C CA . GLU A 1 87 ? 27.498 -0.778 17.665 1.00 57.34 87 GLU A CA 1
ATOM 692 C C . GLU A 1 87 ? 26.881 0.420 16.937 1.00 57.34 87 GLU A C 1
ATOM 694 O O . GLU A 1 87 ? 25.682 0.435 16.654 1.00 57.34 87 GLU A O 1
ATOM 699 N N . ALA A 1 88 ? 27.686 1.456 16.700 1.00 59.03 88 ALA A N 1
ATOM 700 C CA . ALA A 1 88 ? 27.282 2.745 16.142 1.00 59.03 88 ALA A CA 1
ATOM 701 C C . ALA A 1 88 ? 26.921 2.673 14.642 1.00 59.03 88 ALA A C 1
ATOM 703 O O . ALA A 1 88 ? 27.353 3.501 13.849 1.00 59.03 88 ALA A O 1
ATOM 704 N N . ASN A 1 89 ? 26.115 1.691 14.248 1.00 57.88 89 ASN A N 1
ATOM 705 C CA . ASN A 1 89 ? 25.564 1.548 12.908 1.00 57.88 89 ASN A CA 1
ATOM 706 C C . ASN A 1 89 ? 24.073 1.904 12.952 1.00 57.88 89 ASN A C 1
ATOM 708 O O . ASN A 1 89 ? 23.196 1.049 12.845 1.00 57.88 89 ASN A O 1
ATOM 712 N N . GLY A 1 90 ? 23.778 3.187 13.162 1.00 63.50 90 GLY A N 1
ATOM 713 C CA . GLY A 1 90 ? 22.419 3.703 13.031 1.00 63.50 90 GLY A CA 1
ATOM 714 C C . GLY A 1 90 ? 22.009 3.720 11.560 1.00 63.50 90 GLY A C 1
ATOM 715 O O . GLY A 1 90 ? 22.516 4.533 10.790 1.00 63.50 90 GLY A O 1
ATOM 716 N N . ILE A 1 91 ? 21.088 2.842 11.157 1.00 63.03 91 ILE A N 1
ATOM 717 C CA . ILE A 1 91 ? 20.468 2.907 9.829 1.00 63.03 91 ILE A CA 1
ATOM 718 C C . ILE A 1 91 ? 19.432 4.036 9.862 1.00 63.03 91 ILE A C 1
ATOM 720 O O . ILE A 1 91 ? 18.296 3.850 10.293 1.00 63.03 91 ILE A O 1
ATOM 724 N N . SER A 1 92 ? 19.848 5.228 9.438 1.00 63.03 92 SER A N 1
ATOM 725 C CA . SER A 1 92 ? 18.939 6.336 9.147 1.00 63.03 92 SER A CA 1
ATOM 726 C C . SER A 1 92 ? 18.323 6.099 7.771 1.00 63.03 92 SER A C 1
ATOM 728 O O . SER A 1 92 ? 19.037 6.089 6.768 1.00 63.03 92 SER A O 1
ATOM 730 N N . THR A 1 93 ? 17.011 5.875 7.714 1.00 60.50 93 THR A N 1
ATOM 731 C CA . THR A 1 93 ? 16.275 5.779 6.451 1.00 60.50 93 THR A CA 1
ATOM 732 C C . THR A 1 93 ? 15.091 6.734 6.475 1.00 60.50 93 THR A C 1
ATOM 734 O O . THR A 1 93 ? 14.367 6.830 7.466 1.00 60.50 93 THR A O 1
ATOM 737 N N . SER A 1 94 ? 14.926 7.478 5.386 1.00 65.44 94 SER A N 1
ATOM 738 C CA . SER A 1 94 ? 13.753 8.309 5.144 1.00 65.44 94 SER A CA 1
ATOM 739 C C . SER A 1 94 ? 12.767 7.464 4.352 1.00 65.44 94 SER A C 1
ATOM 741 O O . SER A 1 94 ? 13.024 7.144 3.191 1.00 65.44 94 SER A O 1
ATOM 743 N N . VAL A 1 95 ? 11.671 7.058 4.991 1.00 67.56 95 VAL A N 1
ATOM 744 C CA . VAL A 1 95 ? 10.561 6.384 4.312 1.00 67.56 95 VAL A CA 1
ATOM 745 C C . VAL A 1 95 ? 9.513 7.455 3.994 1.00 67.56 95 VAL A C 1
ATOM 747 O O . VAL A 1 95 ? 8.990 8.062 4.925 1.00 67.56 95 VAL A O 1
ATOM 750 N N . PRO A 1 96 ? 9.219 7.726 2.713 1.00 72.38 96 PRO A N 1
ATOM 751 C CA . PRO A 1 96 ? 8.136 8.608 2.298 1.00 72.38 96 PRO A CA 1
ATOM 752 C C . PRO A 1 96 ? 6.794 8.221 2.930 1.00 72.38 96 PRO A C 1
ATOM 754 O O . PRO A 1 96 ? 6.460 7.038 2.998 1.00 72.38 96 PRO A O 1
ATOM 757 N N . ASP A 1 97 ? 5.983 9.223 3.281 1.00 77.69 97 ASP A N 1
ATOM 758 C CA . ASP A 1 97 ? 4.628 9.034 3.831 1.00 77.69 97 ASP A CA 1
ATOM 759 C C . ASP A 1 97 ? 3.683 8.287 2.869 1.00 77.69 97 ASP A C 1
ATOM 761 O O . ASP A 1 97 ? 2.674 7.717 3.286 1.00 77.69 97 ASP A O 1
ATOM 765 N N . PHE A 1 98 ? 3.991 8.287 1.566 1.00 79.00 98 PHE A N 1
ATOM 766 C CA . PHE A 1 98 ? 3.186 7.640 0.538 1.00 79.00 98 PHE A CA 1
ATOM 767 C C . PHE A 1 98 ? 4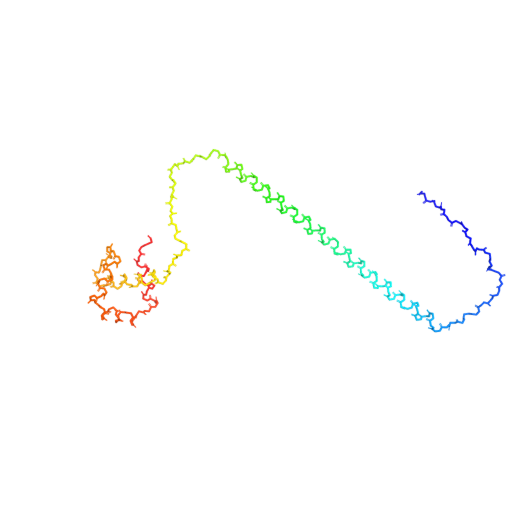.036 7.103 -0.618 1.00 79.00 98 PHE A C 1
ATOM 769 O O . PHE A 1 98 ? 4.898 7.797 -1.157 1.00 79.00 98 PHE A O 1
ATOM 776 N N . TYR A 1 99 ? 3.706 5.887 -1.059 1.00 73.81 99 TYR A N 1
ATOM 777 C CA . TYR A 1 99 ? 4.227 5.278 -2.280 1.00 73.81 99 TYR A CA 1
ATOM 778 C C . TYR A 1 99 ? 3.091 4.985 -3.257 1.00 73.81 99 TYR A C 1
ATOM 780 O O . TYR A 1 99 ? 2.121 4.300 -2.927 1.00 73.81 99 TYR A O 1
ATOM 788 N N . ASN A 1 100 ? 3.236 5.452 -4.498 1.00 82.88 100 ASN A N 1
ATOM 789 C CA . ASN A 1 100 ? 2.285 5.135 -5.555 1.00 82.88 100 ASN A CA 1
ATOM 790 C C . ASN A 1 100 ? 2.554 3.728 -6.114 1.00 82.88 100 ASN A C 1
ATOM 792 O O . ASN A 1 100 ? 3.423 3.536 -6.967 1.00 82.88 100 ASN A O 1
ATOM 796 N N . GLY A 1 101 ? 1.774 2.747 -5.655 1.00 84.25 101 GLY A N 1
ATOM 797 C CA . GLY A 1 101 ? 1.874 1.362 -6.122 1.00 84.25 101 GLY A CA 1
ATOM 798 C C . GLY A 1 101 ? 1.647 1.198 -7.629 1.00 84.25 101 GLY A C 1
ATOM 799 O O . GLY A 1 101 ? 2.261 0.327 -8.236 1.00 84.25 101 GLY A O 1
ATOM 800 N N . MET A 1 102 ? 0.845 2.064 -8.258 1.00 88.38 102 MET A N 1
ATOM 801 C CA . MET A 1 102 ? 0.628 2.028 -9.708 1.00 88.38 102 MET A CA 1
ATOM 802 C C . MET A 1 102 ? 1.896 2.412 -10.473 1.00 88.38 102 MET A C 1
ATOM 804 O O . MET A 1 102 ? 2.212 1.797 -11.485 1.00 88.38 102 MET A O 1
ATOM 808 N N . THR A 1 103 ? 2.661 3.387 -9.975 1.00 85.88 103 THR A N 1
ATOM 809 C CA . THR A 1 103 ? 3.944 3.770 -10.582 1.00 85.88 103 THR A CA 1
ATOM 810 C C . THR A 1 103 ? 4.948 2.624 -10.508 1.00 85.88 103 THR A C 1
ATOM 812 O O . THR A 1 103 ? 5.630 2.348 -11.491 1.00 85.88 103 THR A O 1
ATOM 815 N N . VAL A 1 104 ? 4.998 1.911 -9.377 1.00 86.25 104 VAL A N 1
ATOM 816 C CA . VAL A 1 104 ? 5.869 0.736 -9.208 1.00 86.25 104 VAL A CA 1
ATOM 817 C C . VAL A 1 104 ? 5.451 -0.393 -10.152 1.00 86.25 104 VAL A C 1
ATOM 819 O O . VAL A 1 104 ? 6.285 -0.944 -10.866 1.00 86.25 104 VAL A O 1
ATOM 822 N N . GLN A 1 105 ? 4.154 -0.705 -10.206 1.00 87.38 105 GLN A N 1
ATOM 823 C CA . GLN A 1 105 ? 3.614 -1.725 -11.107 1.00 87.38 105 GLN A CA 1
ATOM 824 C C . GLN A 1 105 ? 3.886 -1.382 -12.575 1.00 87.38 105 GLN A C 1
ATOM 826 O O . GLN A 1 105 ? 4.328 -2.243 -13.333 1.00 87.38 105 GLN A O 1
ATOM 831 N N . LYS A 1 106 ? 3.686 -0.120 -12.970 1.00 88.94 106 LYS A N 1
ATOM 832 C CA . LYS A 1 106 ? 3.988 0.359 -14.321 1.00 88.94 106 LYS A CA 1
ATOM 833 C C . LYS A 1 106 ? 5.477 0.216 -14.638 1.00 88.94 106 LYS A C 1
ATOM 835 O O . LYS A 1 106 ? 5.817 -0.369 -15.659 1.00 88.94 106 LYS A O 1
ATOM 840 N N . GLY A 1 107 ? 6.349 0.684 -13.744 1.00 89.25 107 GLY A N 1
ATOM 841 C CA . GLY A 1 107 ? 7.799 0.579 -13.912 1.00 89.25 107 GLY A CA 1
ATOM 842 C C . GLY A 1 107 ? 8.261 -0.869 -14.084 1.00 89.25 107 GLY A C 1
ATOM 843 O O . GLY A 1 107 ? 9.129 -1.145 -14.909 1.00 89.25 107 GLY A O 1
ATOM 844 N N . MET A 1 108 ? 7.629 -1.816 -13.386 1.00 87.56 108 MET A N 1
ATOM 845 C CA . MET A 1 108 ? 7.904 -3.245 -13.548 1.00 87.56 108 MET A CA 1
ATOM 846 C C . MET A 1 108 ? 7.536 -3.756 -14.951 1.00 87.56 108 MET A C 1
ATOM 848 O O . MET A 1 108 ? 8.346 -4.422 -15.593 1.00 87.56 108 MET A O 1
ATOM 852 N N . VAL A 1 109 ? 6.342 -3.424 -15.453 1.00 90.12 109 VAL A N 1
ATOM 853 C CA . VAL A 1 109 ? 5.886 -3.820 -16.801 1.00 90.12 109 VAL A CA 1
ATOM 854 C C . VAL A 1 109 ? 6.766 -3.203 -17.892 1.00 90.12 109 VAL A C 1
ATOM 856 O O . VAL A 1 109 ? 7.149 -3.879 -18.846 1.00 90.12 109 VAL A O 1
ATOM 859 N N . ASP A 1 110 ? 7.119 -1.932 -17.727 1.00 92.25 110 ASP A N 1
ATOM 860 C CA . ASP A 1 110 ? 7.989 -1.192 -18.638 1.00 92.25 110 ASP A CA 1
ATOM 861 C C . ASP A 1 110 ? 9.390 -1.813 -18.707 1.00 92.25 110 ASP A C 1
ATOM 863 O O . ASP A 1 110 ? 9.938 -2.029 -19.789 1.00 92.25 110 ASP A O 1
ATOM 867 N N . THR A 1 111 ? 9.942 -2.170 -17.546 1.00 89.81 111 THR A N 1
ATOM 868 C CA . THR A 1 111 ? 11.242 -2.844 -17.432 1.00 89.81 111 THR A CA 1
ATOM 869 C C . THR A 1 111 ? 11.194 -4.232 -18.071 1.00 89.81 111 THR A C 1
ATOM 871 O O . THR A 1 111 ? 12.126 -4.603 -18.776 1.00 89.81 111 THR A O 1
ATOM 874 N N . MET A 1 112 ? 10.100 -4.987 -17.908 1.00 88.44 112 MET A N 1
ATOM 875 C CA . MET A 1 112 ? 9.933 -6.281 -18.585 1.00 88.44 112 MET A CA 1
ATOM 876 C C . MET A 1 112 ? 9.937 -6.149 -20.109 1.00 88.44 112 MET A C 1
ATOM 878 O O . MET A 1 112 ? 10.542 -6.977 -20.787 1.00 88.44 112 MET A O 1
ATOM 882 N N . PHE A 1 113 ? 9.290 -5.116 -20.654 1.00 90.69 113 PHE A N 1
ATOM 883 C CA . PHE A 1 113 ? 9.342 -4.847 -22.089 1.00 90.69 113 PHE A CA 1
ATOM 884 C C . PHE A 1 113 ? 10.769 -4.520 -22.547 1.00 90.69 113 PHE A C 1
ATOM 886 O O . PHE A 1 113 ? 11.244 -5.101 -23.522 1.00 90.69 113 PHE A O 1
ATOM 893 N N . TYR A 1 114 ? 11.467 -3.645 -21.814 1.00 91.62 114 TYR A N 1
ATOM 894 C CA . TYR A 1 114 ? 12.861 -3.300 -22.094 1.00 91.62 114 TYR A CA 1
ATOM 895 C C . TYR A 1 114 ? 13.756 -4.542 -22.082 1.00 91.62 114 TYR A C 1
ATOM 897 O O . TYR A 1 114 ? 14.388 -4.848 -23.086 1.00 91.62 114 TYR A O 1
ATOM 905 N N . MET A 1 115 ? 13.743 -5.309 -20.989 1.00 89.75 115 MET A N 1
ATOM 906 C CA . MET A 1 115 ? 14.570 -6.507 -20.828 1.00 89.75 115 MET A CA 1
ATOM 907 C C . MET A 1 115 ? 14.234 -7.593 -21.850 1.00 89.75 115 MET A C 1
ATOM 909 O O . MET A 1 115 ? 15.132 -8.291 -22.314 1.00 89.75 115 MET A O 1
ATOM 913 N N . GLY A 1 116 ? 12.961 -7.732 -22.228 1.00 86.75 116 GLY A N 1
ATOM 914 C CA . GLY A 1 116 ? 12.547 -8.659 -23.279 1.00 86.75 116 GLY A CA 1
ATOM 915 C C . GLY A 1 116 ? 13.097 -8.287 -24.659 1.00 86.75 116 GLY A C 1
ATOM 916 O O . GLY A 1 116 ? 13.344 -9.174 -25.471 1.00 86.75 116 GLY A O 1
ATOM 917 N N . ALA A 1 117 ? 13.315 -6.995 -24.918 1.00 86.12 117 ALA A N 1
ATOM 918 C CA . ALA A 1 117 ? 13.844 -6.505 -26.185 1.00 86.12 117 ALA A CA 1
ATOM 919 C C . ALA A 1 117 ? 15.381 -6.410 -26.213 1.00 86.12 117 ALA A C 1
ATOM 921 O O . ALA A 1 117 ? 15.987 -6.684 -27.247 1.00 86.12 117 ALA A O 1
ATOM 922 N N . THR A 1 118 ? 16.019 -6.024 -25.105 1.00 86.69 118 THR A N 1
ATOM 923 C CA . THR A 1 118 ? 17.473 -5.784 -25.031 1.00 86.69 118 THR A CA 1
ATOM 924 C C . THR A 1 118 ? 18.260 -6.964 -24.466 1.00 86.69 118 THR A C 1
ATOM 926 O O . THR A 1 118 ? 19.467 -7.055 -24.684 1.00 86.69 118 THR A O 1
ATOM 929 N N . GLY A 1 119 ? 17.607 -7.865 -23.726 1.00 84.88 119 GLY A N 1
ATOM 930 C CA . GLY A 1 119 ? 18.257 -8.965 -23.010 1.00 84.88 119 GLY A CA 1
ATOM 931 C C . GLY A 1 119 ? 19.102 -8.521 -21.810 1.00 84.88 119 GLY A C 1
ATOM 932 O O . GLY A 1 119 ? 19.749 -9.357 -21.182 1.00 84.88 119 GLY A O 1
ATOM 933 N N . THR A 1 120 ? 19.109 -7.227 -21.476 1.00 85.94 120 THR A N 1
ATOM 934 C CA . THR A 1 120 ? 19.898 -6.656 -20.380 1.00 85.94 120 THR A CA 1
ATOM 935 C C . THR A 1 120 ? 19.021 -5.814 -19.453 1.00 85.94 120 THR A C 1
ATOM 937 O O . THR A 1 120 ? 18.050 -5.198 -19.902 1.00 85.94 120 THR A O 1
ATOM 940 N N . PRO A 1 121 ? 19.323 -5.779 -18.143 1.00 86.50 121 PRO A N 1
ATOM 941 C CA . PRO A 1 121 ? 18.610 -4.910 -17.220 1.00 86.50 121 PRO A CA 1
ATOM 942 C C . PRO A 1 121 ? 18.906 -3.432 -17.533 1.00 86.50 121 PRO A C 1
ATOM 944 O O . PRO A 1 121 ? 20.046 -3.090 -17.873 1.00 86.50 121 PRO A O 1
ATOM 947 N N . PRO A 1 122 ? 17.903 -2.547 -17.413 1.00 86.88 122 PRO A N 1
ATOM 948 C CA . PRO A 1 122 ? 18.101 -1.121 -17.635 1.00 86.88 122 PRO A CA 1
ATOM 949 C C . PRO A 1 122 ? 19.028 -0.519 -16.574 1.00 86.88 122 PRO A C 1
ATOM 951 O O . PRO A 1 122 ? 19.001 -0.923 -15.411 1.00 86.88 122 PRO A O 1
ATOM 954 N N . GLN A 1 123 ? 19.840 0.463 -16.973 1.00 87.94 123 GLN A N 1
ATOM 955 C CA . GLN A 1 123 ? 20.719 1.197 -16.053 1.00 87.94 123 GLN A CA 1
ATOM 956 C C . GLN A 1 123 ? 19.941 2.254 -15.257 1.00 87.94 123 GLN A C 1
ATOM 958 O O . GLN A 1 123 ? 20.293 2.567 -14.121 1.00 87.94 123 GLN A O 1
ATOM 963 N N . SER A 1 124 ? 18.861 2.782 -15.838 1.00 90.19 124 SER A N 1
ATOM 964 C CA . SER A 1 124 ? 17.957 3.737 -15.204 1.00 90.19 124 SER A CA 1
ATOM 965 C C . SER A 1 124 ? 16.521 3.601 -15.725 1.00 90.19 124 SER A C 1
ATOM 967 O O . SER A 1 124 ? 16.276 3.038 -16.793 1.00 90.19 124 SER A O 1
ATOM 969 N N . LEU A 1 125 ? 15.552 4.152 -14.986 1.00 85.81 125 LEU A N 1
ATOM 970 C CA . LEU A 1 125 ? 14.160 4.233 -15.452 1.00 85.81 125 LEU A CA 1
ATOM 971 C C . LEU A 1 125 ? 14.008 5.152 -16.674 1.00 85.81 125 LEU A C 1
ATOM 973 O O . LEU A 1 125 ? 13.125 4.929 -17.501 1.00 85.81 125 LEU A O 1
ATOM 977 N N . ASP A 1 126 ? 14.879 6.150 -16.821 1.00 91.94 126 ASP A N 1
ATOM 978 C CA . ASP A 1 126 ? 14.854 7.048 -17.975 1.00 91.94 126 ASP A CA 1
ATOM 979 C C . ASP A 1 126 ? 15.224 6.318 -19.269 1.00 91.94 126 ASP A C 1
ATOM 981 O O . ASP A 1 126 ? 14.586 6.554 -20.296 1.00 91.94 126 ASP A O 1
ATOM 985 N N . ASP A 1 127 ? 16.159 5.364 -19.222 1.00 90.31 127 ASP A N 1
ATOM 986 C CA . ASP A 1 127 ? 16.507 4.533 -20.384 1.00 90.31 127 ASP A CA 1
ATOM 987 C C . ASP A 1 127 ? 15.311 3.706 -20.859 1.00 90.31 127 ASP A C 1
ATOM 989 O O . ASP A 1 127 ? 15.054 3.588 -22.060 1.00 90.31 127 ASP A O 1
ATOM 993 N N . VAL A 1 128 ? 14.540 3.164 -19.912 1.00 90.06 128 VAL A N 1
ATOM 994 C CA . VAL A 1 128 ? 13.318 2.408 -20.201 1.00 90.06 128 VAL A CA 1
ATOM 995 C C . VAL A 1 128 ? 12.289 3.310 -20.874 1.00 90.06 128 VAL A C 1
ATOM 997 O O . VAL A 1 128 ? 11.730 2.950 -21.911 1.00 90.06 128 VAL A O 1
ATOM 1000 N N . HIS A 1 129 ? 12.055 4.503 -20.323 1.00 92.00 129 HIS A N 1
ATOM 1001 C CA . HIS A 1 129 ? 11.096 5.451 -20.883 1.00 92.00 129 HIS A CA 1
ATOM 1002 C C . HIS A 1 129 ? 11.499 5.927 -22.283 1.00 92.00 129 HIS A C 1
ATOM 1004 O O . HIS A 1 129 ? 10.649 5.990 -23.174 1.00 92.00 129 HIS A O 1
ATOM 1010 N N . GLN A 1 130 ? 12.784 6.211 -22.509 1.00 93.62 130 GLN A N 1
ATOM 1011 C CA . GLN A 1 130 ? 13.297 6.584 -23.828 1.00 93.62 130 GLN A CA 1
ATOM 1012 C C . GLN A 1 130 ? 13.160 5.437 -24.832 1.00 93.62 130 GLN A C 1
ATOM 1014 O O . GLN A 1 130 ? 12.701 5.652 -25.956 1.00 93.62 130 GLN A O 1
ATOM 1019 N N . PHE A 1 131 ? 13.489 4.211 -24.424 1.00 93.75 131 PHE A N 1
ATOM 1020 C CA . PHE A 1 131 ? 13.341 3.029 -25.267 1.00 93.75 131 PHE A CA 1
ATO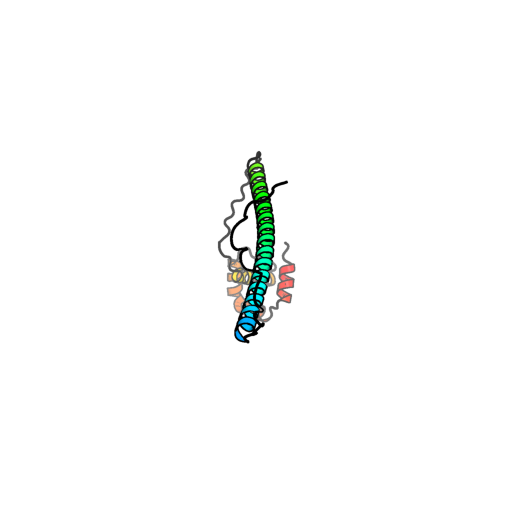M 1021 C C . PHE A 1 131 ? 11.879 2.777 -25.652 1.00 93.75 131 PHE A C 1
ATOM 1023 O O . PHE A 1 131 ? 11.581 2.507 -26.818 1.00 93.75 131 PHE A O 1
ATOM 1030 N N . ILE A 1 132 ? 10.953 2.919 -24.700 1.00 93.75 132 ILE A N 1
ATOM 1031 C CA . ILE A 1 132 ? 9.511 2.811 -24.953 1.00 93.75 132 ILE A CA 1
ATOM 1032 C C . ILE A 1 132 ? 9.043 3.912 -25.900 1.00 93.75 132 ILE A C 1
ATOM 1034 O O . ILE A 1 132 ? 8.275 3.626 -26.814 1.00 93.75 132 ILE A O 1
ATOM 1038 N N . ALA A 1 133 ? 9.505 5.152 -25.727 1.00 93.62 133 ALA A N 1
ATOM 1039 C CA . ALA A 1 133 ? 9.136 6.251 -26.615 1.00 93.62 133 ALA A CA 1
ATOM 1040 C C . ALA A 1 133 ? 9.563 5.979 -28.068 1.00 93.62 133 ALA A C 1
ATOM 1042 O O . ALA A 1 133 ? 8.796 6.229 -28.996 1.00 93.62 133 ALA A O 1
ATOM 1043 N N . GLN A 1 134 ? 10.751 5.401 -28.266 1.00 95.19 134 GLN A N 1
ATOM 1044 C CA . GLN A 1 134 ? 11.262 5.025 -29.588 1.00 95.19 134 GLN A CA 1
ATOM 1045 C C . GLN A 1 134 ? 10.544 3.801 -30.181 1.00 95.19 134 GLN A C 1
ATOM 1047 O O . GLN A 1 134 ? 10.389 3.706 -31.396 1.00 95.19 134 GLN A O 1
ATOM 1052 N N . ASN A 1 135 ? 10.065 2.883 -29.337 1.00 94.06 135 ASN A N 1
ATOM 1053 C CA . ASN A 1 135 ? 9.437 1.621 -29.742 1.00 94.06 135 ASN A CA 1
ATOM 1054 C C . ASN A 1 135 ? 7.946 1.559 -29.380 1.00 94.06 135 ASN A C 1
ATOM 1056 O O . ASN A 1 135 ? 7.394 0.483 -29.141 1.00 94.06 135 ASN A O 1
ATOM 1060 N N . TYR A 1 136 ? 7.270 2.711 -29.357 1.00 92.75 136 TYR A N 1
ATOM 1061 C CA . TYR A 1 136 ? 5.943 2.844 -28.752 1.00 92.75 136 TYR A CA 1
ATOM 1062 C C . TYR A 1 136 ? 4.895 1.912 -29.368 1.00 92.75 136 TYR A C 1
ATOM 1064 O O . TYR A 1 136 ? 4.083 1.330 -28.655 1.00 92.75 136 TYR A O 1
ATOM 1072 N N . SER A 1 137 ? 4.942 1.699 -30.685 1.00 95.06 137 SER A N 1
ATOM 1073 C CA . SER A 1 137 ? 4.032 0.769 -31.366 1.00 95.06 137 SER A CA 1
ATOM 1074 C C . SER A 1 137 ? 4.205 -0.680 -30.887 1.00 95.06 137 SER A C 1
ATOM 1076 O O . SER A 1 137 ? 3.216 -1.368 -30.633 1.00 95.06 137 SER A O 1
ATOM 1078 N N . GLN A 1 138 ? 5.448 -1.128 -30.692 1.00 93.06 138 GLN A N 1
ATOM 1079 C CA . GLN A 1 138 ? 5.748 -2.468 -30.180 1.00 93.06 138 GLN A CA 1
ATOM 1080 C C . GLN A 1 138 ? 5.347 -2.595 -28.709 1.00 93.06 138 GLN A C 1
ATOM 1082 O O . GLN A 1 138 ? 4.808 -3.620 -28.301 1.00 93.06 138 GLN A O 1
ATOM 1087 N N . TYR A 1 139 ? 5.548 -1.533 -27.930 1.00 92.62 139 TYR A N 1
ATOM 1088 C CA . TYR A 1 139 ? 5.117 -1.475 -26.539 1.00 92.62 139 TYR A CA 1
ATOM 1089 C C . TYR A 1 139 ? 3.588 -1.574 -26.407 1.00 92.62 139 TYR A C 1
ATOM 1091 O O . TYR A 1 139 ? 3.089 -2.359 -25.605 1.00 92.62 139 TYR A O 1
ATOM 1099 N N . GLN A 1 140 ? 2.824 -0.867 -27.245 1.00 92.06 140 GLN A N 1
ATOM 1100 C CA . GLN A 1 140 ? 1.359 -0.993 -27.288 1.00 92.06 140 GLN A CA 1
ATOM 1101 C C . GLN A 1 140 ? 0.916 -2.416 -27.650 1.00 92.06 140 GLN A C 1
ATOM 1103 O O . GLN A 1 140 ? 0.009 -2.971 -27.028 1.00 92.06 140 GLN A O 1
ATOM 1108 N N . TYR A 1 141 ? 1.588 -3.038 -28.622 1.00 92.44 141 TYR A N 1
ATOM 1109 C CA . TYR A 1 141 ? 1.321 -4.426 -28.989 1.00 92.44 141 TYR A CA 1
ATOM 1110 C C . TYR A 1 141 ? 1.622 -5.391 -27.834 1.00 92.44 141 TYR A C 1
ATOM 1112 O O . TYR A 1 141 ? 0.795 -6.246 -27.517 1.00 92.44 141 TYR A O 1
ATOM 1120 N N . PHE A 1 142 ? 2.751 -5.212 -27.149 1.00 91.69 142 PHE A N 1
ATOM 1121 C CA . PHE A 1 142 ? 3.106 -5.970 -25.952 1.00 91.69 142 PHE A CA 1
ATOM 1122 C C . PHE A 1 142 ? 2.031 -5.853 -24.865 1.00 91.69 142 PHE A C 1
ATOM 1124 O O . PHE A 1 142 ? 1.548 -6.875 -24.377 1.00 91.69 142 PHE A O 1
ATOM 1131 N N . LEU A 1 143 ? 1.596 -4.629 -24.547 1.00 91.00 143 LEU A N 1
ATOM 1132 C CA . LEU A 1 143 ? 0.540 -4.383 -23.563 1.00 91.00 143 LEU A CA 1
ATOM 1133 C C . LEU A 1 143 ? -0.775 -5.075 -23.935 1.00 91.00 143 LEU A C 1
ATOM 1135 O O . LEU A 1 143 ? -1.434 -5.638 -23.066 1.00 91.00 143 LEU A O 1
ATOM 1139 N N . SER A 1 144 ? -1.133 -5.096 -25.220 1.00 91.00 144 SER A N 1
ATOM 1140 C CA . SER A 1 144 ? -2.364 -5.750 -25.685 1.00 91.00 144 SER A CA 1
ATOM 1141 C C . SER A 1 144 ? -2.371 -7.274 -25.494 1.00 91.00 144 SER A C 1
ATOM 1143 O O . SER A 1 144 ? -3.435 -7.886 -25.431 1.00 91.00 144 SER A O 1
ATOM 1145 N N . GLN A 1 145 ? -1.194 -7.896 -25.380 1.00 88.62 145 GLN A N 1
ATOM 1146 C CA . GLN A 1 145 ? -1.024 -9.344 -25.204 1.00 88.62 145 GLN A CA 1
ATOM 1147 C C . GLN A 1 145 ? -0.592 -9.744 -23.794 1.00 88.62 145 GLN A C 1
ATOM 1149 O O . GLN A 1 145 ? -0.324 -10.930 -23.533 1.00 88.62 145 GLN A O 1
ATOM 1154 N N . LEU A 1 146 ? -0.459 -8.759 -22.910 1.00 86.25 146 LEU A N 1
ATOM 1155 C CA . LEU A 1 146 ? 0.019 -8.941 -21.559 1.00 86.25 146 LEU A CA 1
ATOM 1156 C C . LEU A 1 146 ? -1.095 -9.545 -20.705 1.00 86.25 146 LEU A C 1
ATOM 1158 O O . LEU A 1 146 ? -2.162 -8.962 -20.536 1.00 86.25 146 LEU A O 1
ATOM 1162 N N . THR A 1 147 ? -0.836 -10.725 -20.150 1.00 88.12 147 THR A N 1
ATOM 1163 C CA . THR A 1 147 ? -1.727 -11.378 -19.189 1.00 88.12 147 THR A CA 1
ATOM 1164 C C . THR A 1 147 ? -1.055 -11.454 -17.828 1.00 88.12 1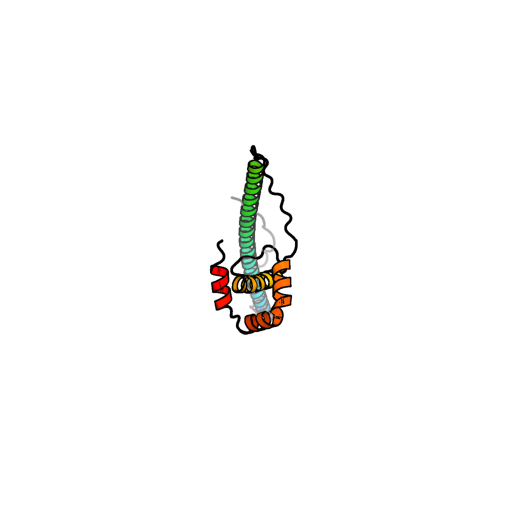47 THR A C 1
ATOM 1166 O O . THR A 1 147 ? 0.174 -11.407 -17.716 1.00 88.12 147 THR A O 1
ATOM 1169 N N . PHE A 1 148 ? -1.863 -11.612 -16.782 1.00 84.00 148 PHE A N 1
ATOM 1170 C CA . PHE A 1 148 ? -1.352 -11.764 -15.423 1.00 84.00 148 PHE A CA 1
ATOM 1171 C C . PHE A 1 148 ? -0.379 -12.948 -15.291 1.00 84.00 148 PHE A C 1
ATOM 1173 O O . PHE A 1 148 ? 0.660 -12.821 -14.648 1.00 84.00 148 PHE A O 1
ATOM 1180 N N . ASP A 1 149 ? -0.653 -14.068 -15.963 1.00 86.12 149 ASP A N 1
ATOM 1181 C CA . ASP A 1 149 ? 0.218 -15.247 -15.915 1.00 86.12 149 ASP A CA 1
ATOM 1182 C C . ASP A 1 149 ? 1.599 -14.987 -16.532 1.00 86.12 149 ASP A C 1
ATOM 1184 O O . ASP A 1 149 ? 2.612 -15.408 -15.971 1.00 86.12 149 ASP A O 1
ATOM 1188 N N . LYS A 1 150 ? 1.663 -14.235 -17.641 1.00 81.62 150 LYS A N 1
ATOM 1189 C CA . LYS A 1 150 ? 2.936 -13.833 -18.265 1.00 81.62 150 LYS A CA 1
ATOM 1190 C C . LYS A 1 150 ? 3.740 -12.904 -17.357 1.00 81.62 150 LYS A C 1
ATOM 1192 O O . LYS A 1 150 ? 4.953 -13.060 -17.240 1.00 81.62 150 LYS A O 1
ATOM 1197 N N . LEU A 1 151 ? 3.067 -11.970 -16.685 1.00 81.81 151 LEU A N 1
ATOM 1198 C CA . LEU A 1 151 ? 3.705 -11.088 -15.706 1.00 81.81 151 LEU A CA 1
ATOM 1199 C C . LEU A 1 151 ? 4.268 -11.876 -14.528 1.00 81.81 151 LEU A C 1
ATOM 1201 O O . LEU A 1 151 ? 5.425 -11.698 -14.164 1.00 81.81 151 LEU A O 1
ATOM 1205 N N . LYS A 1 152 ? 3.480 -12.796 -13.971 1.00 82.12 152 LYS A N 1
ATOM 1206 C CA . LYS A 1 152 ? 3.905 -13.641 -12.855 1.00 82.12 152 LYS A CA 1
ATOM 1207 C C . LYS A 1 152 ? 5.133 -14.482 -13.206 1.00 82.12 152 LYS A C 1
ATOM 1209 O O . LYS A 1 152 ? 6.042 -14.594 -12.388 1.00 82.12 152 LYS A O 1
ATOM 1214 N N . GLN A 1 153 ? 5.174 -15.049 -14.411 1.00 82.62 153 GLN A N 1
ATOM 1215 C CA . GLN A 1 153 ? 6.341 -15.790 -14.892 1.00 82.62 153 GLN A CA 1
ATOM 1216 C C . GLN A 1 153 ? 7.574 -14.893 -15.030 1.00 82.62 153 GLN A C 1
ATOM 1218 O O . GLN A 1 153 ? 8.646 -15.288 -14.584 1.00 82.62 153 GLN A O 1
ATOM 1223 N N . GLY A 1 154 ? 7.429 -13.692 -15.597 1.00 76.12 154 GLY A N 1
ATOM 1224 C CA . GLY A 1 154 ? 8.549 -12.766 -15.768 1.00 76.12 154 GLY A CA 1
ATOM 1225 C C . GLY A 1 154 ? 9.115 -12.243 -14.448 1.00 76.12 154 GLY A C 1
ATOM 1226 O O . GLY A 1 154 ? 10.327 -12.223 -14.268 1.00 76.12 154 GLY A O 1
ATOM 1227 N N . VAL A 1 155 ? 8.255 -11.900 -13.487 1.00 74.94 155 VAL A N 1
ATOM 1228 C CA . VAL A 1 155 ? 8.689 -11.452 -12.151 1.00 74.94 155 VAL A CA 1
ATOM 1229 C C . VAL A 1 155 ? 9.339 -12.587 -11.365 1.00 74.94 155 VAL A C 1
ATOM 1231 O O . VAL A 1 155 ? 10.306 -12.355 -10.652 1.00 74.94 155 VAL A O 1
ATOM 1234 N N . GLY A 1 156 ? 8.868 -13.826 -11.535 1.00 74.56 156 GLY A N 1
ATOM 1235 C CA . GLY A 1 156 ? 9.480 -15.002 -10.912 1.00 74.56 156 GLY A CA 1
ATOM 1236 C C . GLY A 1 156 ? 10.898 -15.322 -11.403 1.00 74.56 156 GLY A C 1
ATOM 1237 O O . GLY A 1 156 ? 11.567 -16.146 -10.787 1.00 74.56 156 GLY A O 1
ATOM 1238 N N . GLN A 1 157 ? 11.358 -14.695 -12.492 1.00 70.62 157 GLN A N 1
ATOM 1239 C CA . GLN A 1 157 ? 12.736 -14.808 -12.981 1.00 70.62 157 GLN A CA 1
ATOM 1240 C C . GLN A 1 157 ? 13.664 -13.714 -12.440 1.00 70.62 157 GLN A C 1
ATOM 1242 O O . GLN A 1 157 ? 14.874 -13.799 -12.645 1.00 70.62 157 GLN A O 1
ATOM 1247 N N . ILE A 1 158 ? 13.128 -12.702 -11.750 1.00 65.50 158 ILE A N 1
ATOM 1248 C CA . ILE A 1 158 ? 13.939 -11.691 -11.073 1.00 65.50 158 ILE A CA 1
ATOM 1249 C C . ILE A 1 158 ? 14.416 -12.320 -9.751 1.00 65.50 158 ILE A C 1
ATOM 1251 O O . ILE A 1 158 ? 13.571 -12.678 -8.927 1.00 65.50 158 ILE A O 1
ATOM 1255 N N . PRO A 1 159 ? 15.732 -12.532 -9.553 1.00 56.47 159 PRO A N 1
ATOM 1256 C CA . PRO A 1 159 ? 16.248 -13.099 -8.309 1.00 56.47 159 PRO A CA 1
ATOM 1257 C C . PRO A 1 159 ? 15.872 -12.214 -7.101 1.00 56.47 159 PRO A C 1
ATOM 1259 O O . PRO A 1 159 ? 15.762 -10.998 -7.275 1.00 56.47 159 PRO A O 1
ATOM 1262 N N . PRO A 1 160 ? 15.636 -12.816 -5.916 1.00 55.31 160 PRO A N 1
ATOM 1263 C CA . PRO A 1 160 ? 15.210 -12.096 -4.714 1.00 55.31 160 PRO A CA 1
ATOM 1264 C C . PRO A 1 160 ? 16.269 -11.129 -4.177 1.00 55.31 160 PRO A C 1
ATOM 1266 O O . PRO A 1 160 ? 17.479 -11.415 -4.342 1.00 55.31 160 PRO A O 1
#

Solvent-accessible surface area (backbone atoms only — not comparable to full-atom values): 10153 Å² total; per-residue (Å²): 138,85,84,91,91,90,79,88,86,84,95,81,85,91,84,80,76,91,74,79,87,76,80,58,75,66,62,60,52,52,55,50,53,51,51,53,50,51,52,53,50,51,54,49,50,56,52,48,53,53,49,51,58,50,48,53,54,50,50,57,51,51,51,54,51,51,54,51,50,53,51,48,53,52,51,50,55,50,60,74,65,46,86,76,83,70,74,91,73,78,84,83,76,89,77,72,98,72,79,65,62,65,59,54,55,48,52,51,55,49,45,50,54,42,29,72,74,68,77,46,83,73,94,44,72,64,58,38,52,52,51,40,66,76,39,43,70,60,48,54,54,49,59,75,70,64,44,72,68,60,50,53,55,56,57,70,69,54,80,134

Radius of gyration: 44.16 Å; Cα contacts (8 Å, |Δi|>4): 27; chains: 1; bounding box: 96×25×107 Å

pLDDT: mean 76.96, std 18.95, range [30.58, 95.19]

Nearest PDB structures (foldseek):
  6xjv-assembly1_G  TM=3.283E-01  e=7.609E+00  Homo sapiens

Mean predicted aligned error: 20.56 Å

Foldseek 3Di:
DDDDDDDDDDPPDDPDDDDDPPPDPPVVVVVVVVVVVVVVVVVVVVVVVVVVVVVVVVVVVVVVVVVVVVVVVVVVVVVVVPDDPDPPPDPDDDDDPDDDVVVVVVLLLLQLVVCVVPVDGDPDSVVSVVVCVVVVVVSVVCVVPDDPVNSVVSVVPPDD